Protein AF-A0A7M4DL18-F1 (afdb_monomer)

Organism: NCBI:txid2761496

Foldseek 3Di:
DDDDPPDPDDDDDPDDDDDDPLVVFDPFADQKDFFDKDFERTNHDFAKKAFPFDPPFKKKKFFAQDDPPDPVRTPDIDINDDRIDGHDSNTRMMGMDRRTMIHHD

Solvent-accessible surface area (backbone atoms only — not comparable to full-atom values): 6200 Å² total; per-residue (Å²): 105,72,88,55,95,83,55,93,72,86,86,83,82,96,67,80,91,87,72,64,74,78,80,71,48,52,99,60,46,35,64,59,49,61,56,47,79,36,43,45,75,39,43,26,55,56,46,43,27,37,40,69,48,39,94,95,44,68,26,36,40,35,37,16,66,48,47,72,81,49,77,87,22,55,74,47,69,50,66,72,69,74,51,64,47,75,45,54,79,84,30,43,25,40,36,36,42,42,27,38,45,35,38,55,113

Structure (mmCIF, N/CA/C/O backbone):
data_AF-A0A7M4DL18-F1
#
_entry.id   AF-A0A7M4DL18-F1
#
loop_
_atom_site.group_PDB
_atom_site.id
_atom_site.type_symbol
_atom_site.label_atom_id
_atom_site.label_alt_id
_atom_site.label_comp_id
_atom_site.label_asym_id
_atom_site.label_entity_id
_atom_site.label_seq_id
_atom_site.pdbx_PDB_ins_code
_atom_site.Cartn_x
_atom_site.Cartn_y
_atom_site.Cartn_z
_atom_site.occupancy
_atom_site.B_iso_or_equiv
_atom_site.auth_seq_id
_atom_site.auth_comp_id
_atom_site.auth_asym_id
_atom_site.auth_atom_id
_atom_site.pdbx_PDB_model_num
ATOM 1 N N . MET A 1 1 ? -4.868 8.406 6.154 1.00 76.44 1 MET A N 1
ATOM 2 C CA . MET A 1 1 ? -5.039 9.192 7.389 1.00 76.44 1 MET A CA 1
ATOM 3 C C . MET A 1 1 ? -6.248 8.660 8.131 1.00 76.44 1 MET A C 1
ATOM 5 O O . MET A 1 1 ? -7.276 8.461 7.492 1.00 76.44 1 MET A O 1
ATOM 9 N N . THR A 1 2 ? -6.134 8.426 9.435 1.00 84.25 2 THR A N 1
ATOM 10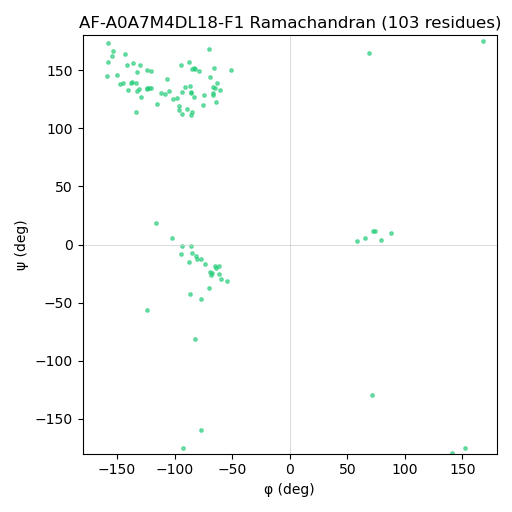 C CA . THR A 1 2 ? -7.291 8.179 10.307 1.00 84.25 2 THR A CA 1
ATOM 11 C C . THR A 1 2 ? -7.632 9.486 11.010 1.00 84.25 2 THR A C 1
ATOM 13 O O . THR A 1 2 ? -6.747 10.078 11.617 1.00 84.25 2 THR A O 1
ATOM 16 N N . ILE A 1 3 ? -8.884 9.937 10.917 1.00 86.69 3 ILE A N 1
ATOM 17 C CA . ILE A 1 3 ? -9.387 11.066 11.713 1.00 86.69 3 ILE A CA 1
ATOM 18 C C . ILE A 1 3 ? -10.086 10.462 12.929 1.00 86.69 3 ILE A C 1
ATOM 20 O O . ILE A 1 3 ? -11.058 9.714 12.789 1.00 86.69 3 ILE A O 1
ATOM 24 N N . SER A 1 4 ? -9.544 10.723 14.110 1.00 86.19 4 SER A N 1
ATOM 25 C CA . SER A 1 4 ? -10.002 10.163 15.377 1.00 86.19 4 SER A CA 1
ATOM 26 C C . SER A 1 4 ? -11.103 11.022 15.996 1.00 86.19 4 SER A C 1
ATOM 28 O O . SER A 1 4 ? -11.184 12.222 15.766 1.00 86.19 4 SER A O 1
ATOM 30 N N . ALA A 1 5 ? -11.930 10.428 16.862 1.00 87.12 5 ALA A N 1
ATOM 31 C CA . ALA A 1 5 ? -13.011 11.151 17.545 1.00 87.12 5 ALA A CA 1
ATOM 32 C C . ALA A 1 5 ? -12.526 12.308 18.447 1.00 87.12 5 ALA A C 1
ATOM 34 O O . ALA A 1 5 ? -13.319 13.171 18.808 1.00 87.12 5 ALA A O 1
ATOM 35 N N . GLY A 1 6 ? -11.244 12.310 18.829 1.00 89.75 6 GLY A N 1
ATOM 36 C CA . GLY A 1 6 ? -10.618 13.389 19.595 1.00 89.75 6 GLY A CA 1
ATOM 37 C C . GLY A 1 6 ? -10.097 14.552 18.747 1.00 89.75 6 GLY A C 1
ATOM 38 O O . GLY A 1 6 ? -9.683 15.561 19.315 1.00 89.75 6 GLY A O 1
ATOM 39 N N . ASP A 1 7 ? -10.105 14.434 17.417 1.00 88.94 7 ASP A N 1
ATOM 40 C CA . ASP A 1 7 ? -9.599 15.485 16.542 1.00 88.94 7 ASP A CA 1
ATOM 41 C C . ASP A 1 7 ? -10.592 16.649 16.492 1.00 88.94 7 ASP A C 1
ATOM 43 O O . ASP A 1 7 ? -11.773 16.477 16.191 1.00 88.94 7 ASP A O 1
ATOM 47 N N . ALA A 1 8 ? -10.104 17.867 16.736 1.00 92.69 8 ALA A N 1
ATOM 48 C CA . ALA A 1 8 ? -10.913 19.074 16.561 1.00 92.69 8 ALA A CA 1
ATOM 49 C C . ALA A 1 8 ? -11.215 19.365 15.075 1.00 92.69 8 ALA A C 1
ATOM 51 O O . ALA A 1 8 ? -12.183 20.052 14.755 1.00 92.69 8 ALA A O 1
ATOM 52 N N . GLY A 1 9 ? -10.377 18.854 14.169 1.00 88.62 9 GLY A N 1
ATOM 53 C CA . GLY A 1 9 ? -10.499 18.982 12.721 1.00 88.62 9 GLY A CA 1
ATOM 54 C C . GLY A 1 9 ? -9.223 18.527 12.011 1.00 88.62 9 GLY A C 1
ATOM 55 O O . GLY A 1 9 ? -8.218 18.233 12.654 1.00 88.62 9 GLY A O 1
ATOM 56 N N . PHE A 1 10 ? -9.250 18.499 10.678 1.00 88.81 10 PHE A N 1
ATOM 57 C CA . PHE A 1 10 ? -8.072 18.249 9.846 1.00 88.81 10 PHE A CA 1
ATOM 58 C C . PHE A 1 10 ? -7.951 19.326 8.764 1.00 88.81 10 PHE A C 1
ATOM 60 O O . PHE A 1 10 ? -8.942 19.938 8.363 1.00 88.81 10 PHE A O 1
ATOM 67 N N . HIS A 1 11 ? -6.728 19.561 8.294 1.00 89.62 11 HIS A N 1
ATOM 68 C CA . HIS A 1 11 ? -6.442 20.496 7.213 1.00 89.62 11 HIS A CA 1
ATOM 69 C C . HIS A 1 11 ? -5.774 19.757 6.054 1.00 89.62 11 HIS A C 1
ATOM 71 O O . HIS A 1 11 ? -4.849 18.975 6.253 1.00 89.62 11 HIS A O 1
ATOM 77 N N . SER A 1 12 ? -6.229 20.037 4.837 1.00 89.69 12 SER A N 1
ATOM 78 C CA . SER A 1 12 ? -5.631 19.532 3.604 1.00 89.69 12 SER A CA 1
ATOM 79 C C . SER A 1 12 ? -5.595 20.654 2.575 1.00 89.69 12 SER A C 1
ATOM 81 O O . SER A 1 12 ? -6.574 21.391 2.454 1.00 89.69 12 SER A O 1
ATOM 83 N N . THR A 1 13 ? -4.504 20.765 1.822 1.00 93.69 13 THR A N 1
ATOM 84 C CA . THR A 1 13 ? -4.341 21.760 0.754 1.00 93.69 13 THR A CA 1
ATOM 85 C C . THR A 1 13 ? -4.052 21.045 -0.559 1.00 93.69 13 THR A C 1
ATOM 87 O O . THR A 1 13 ? -3.239 20.127 -0.594 1.00 93.69 13 THR A O 1
ATOM 90 N N . GLY A 1 14 ? -4.726 21.456 -1.637 1.00 92.00 14 GLY A N 1
ATOM 91 C CA . GLY A 1 14 ? -4.555 20.850 -2.963 1.00 92.00 14 GLY A CA 1
ATOM 92 C C . GLY A 1 14 ? -5.189 19.462 -3.124 1.00 92.00 14 GLY A C 1
ATOM 93 O O . GLY A 1 14 ? -4.921 18.788 -4.113 1.00 92.00 14 GLY A O 1
ATOM 94 N N . CYS A 1 15 ? -6.025 19.027 -2.177 1.00 88.06 15 CYS A N 1
ATOM 95 C CA . CYS A 1 15 ? -6.752 17.759 -2.252 1.00 88.06 15 CYS A CA 1
ATOM 96 C C . CYS A 1 15 ? -8.164 17.951 -2.828 1.00 88.06 15 CYS A C 1
ATOM 98 O O . CYS A 1 15 ? -8.750 19.029 -2.725 1.00 88.06 15 CYS A O 1
ATOM 100 N N . GLY A 1 16 ? -8.712 16.887 -3.422 1.00 87.38 16 GLY A N 1
ATOM 101 C CA . GLY A 1 16 ? -10.100 16.846 -3.885 1.00 87.38 16 GLY A CA 1
ATOM 102 C C . GLY A 1 16 ? -11.111 16.634 -2.752 1.00 87.38 16 GLY A C 1
ATOM 103 O O . GLY A 1 16 ? -10.829 16.858 -1.576 1.00 87.38 16 GLY A O 1
ATOM 104 N N . THR A 1 17 ? -12.310 16.176 -3.111 1.00 88.81 17 THR A N 1
ATOM 105 C CA . THR A 1 17 ? -13.357 15.838 -2.139 1.00 88.81 17 THR A CA 1
ATOM 106 C C . THR A 1 17 ? -12.959 14.633 -1.289 1.00 88.81 17 THR A C 1
ATOM 108 O O . THR A 1 17 ? -12.603 13.578 -1.814 1.00 88.81 17 THR A O 1
ATOM 111 N N . TRP A 1 18 ? -13.089 14.778 0.028 1.00 88.00 18 TRP A N 1
ATOM 112 C CA . TRP A 1 18 ? -12.874 13.697 0.983 1.00 88.00 18 TRP A CA 1
ATOM 113 C C . TRP A 1 18 ? -14.145 12.868 1.161 1.00 88.00 18 TRP A C 1
ATOM 11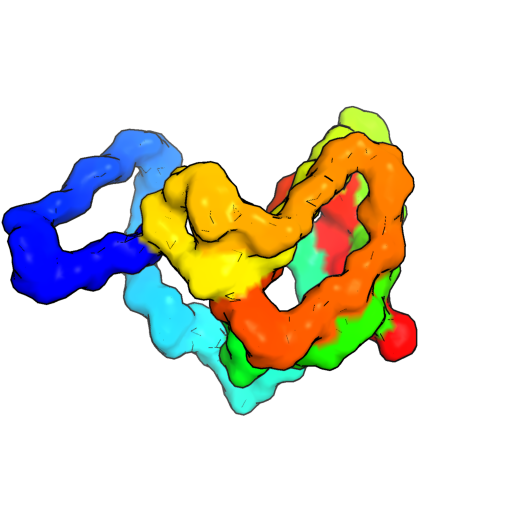5 O O . TRP A 1 18 ? -15.219 13.410 1.413 1.00 88.00 18 TRP A O 1
ATOM 125 N N . ASN A 1 19 ? -14.000 11.549 1.062 1.00 89.94 19 ASN A N 1
ATOM 126 C CA . ASN A 1 19 ? -15.045 10.577 1.363 1.00 89.94 19 ASN A CA 1
ATOM 127 C C . ASN A 1 19 ? -14.563 9.658 2.486 1.00 89.94 19 ASN A C 1
ATOM 129 O O . ASN A 1 19 ? -13.367 9.382 2.598 1.00 89.94 19 ASN A O 1
ATOM 133 N N . GLU A 1 20 ? -15.48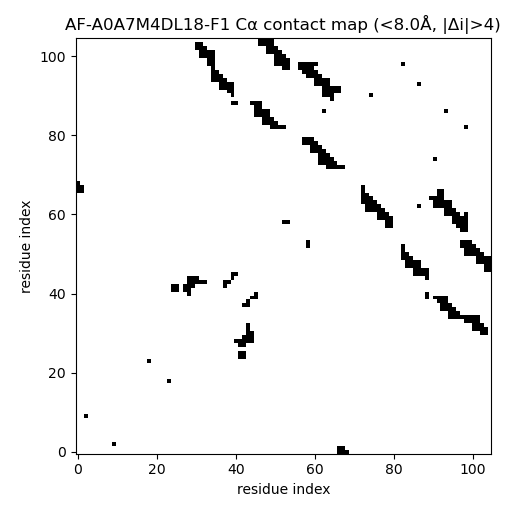7 9.157 3.304 1.00 91.56 20 GLU A N 1
ATOM 134 C CA . GLU A 1 20 ? -15.147 8.123 4.276 1.00 91.56 20 GLU A CA 1
ATOM 135 C C . GLU A 1 20 ? -14.627 6.875 3.557 1.00 91.56 20 GLU A C 1
ATOM 137 O O . GLU A 1 20 ? -15.263 6.368 2.641 1.00 91.56 20 GLU A O 1
ATOM 142 N N . VAL A 1 21 ? -13.516 6.307 4.024 1.00 92.25 21 VAL A N 1
ATOM 143 C CA . VAL A 1 21 ? -12.904 5.118 3.401 1.00 92.25 21 VAL A CA 1
ATOM 144 C C . VAL A 1 21 ? -13.889 3.948 3.258 1.00 92.25 21 VAL A C 1
ATOM 146 O O . VAL A 1 21 ? -13.811 3.175 2.314 1.00 92.25 21 VAL A O 1
ATOM 149 N N . ARG A 1 22 ? -14.857 3.805 4.169 1.00 93.12 22 ARG A N 1
ATOM 150 C CA . ARG A 1 22 ? -15.863 2.736 4.074 1.00 93.12 22 ARG A CA 1
ATOM 151 C C . ARG A 1 22 ? -16.831 2.894 2.902 1.00 93.12 22 ARG A C 1
ATOM 153 O O . ARG A 1 22 ? -17.373 1.891 2.448 1.00 93.12 22 ARG A O 1
ATOM 160 N N . SER A 1 23 ? -17.065 4.116 2.418 1.00 94.62 23 SER A N 1
ATOM 161 C CA . SER A 1 23 ? -17.951 4.344 1.272 1.00 94.62 23 SER A CA 1
ATOM 162 C C . SER A 1 23 ? -17.281 3.998 -0.058 1.00 94.62 23 SER A C 1
ATOM 164 O O . SER A 1 23 ? -17.972 3.868 -1.064 1.00 94.62 23 SER A O 1
ATOM 166 N N . THR A 1 24 ? -15.957 3.798 -0.065 1.00 93.69 24 THR A N 1
ATOM 167 C CA . THR A 1 24 ? -15.189 3.400 -1.253 1.00 93.69 24 THR A CA 1
ATOM 168 C C . THR A 1 24 ? -15.006 1.887 -1.371 1.00 93.69 24 THR A C 1
ATOM 170 O O . THR A 1 24 ? -14.398 1.418 -2.333 1.00 93.69 24 THR A O 1
ATOM 173 N N . TYR A 1 25 ? -15.512 1.100 -0.415 1.00 96.25 25 TYR A N 1
ATOM 174 C CA . TYR A 1 25 ? -15.385 -0.353 -0.464 1.00 96.25 25 TYR A CA 1
ATOM 175 C C . TYR A 1 25 ? -16.188 -0.946 -1.634 1.00 96.25 25 TYR A C 1
ATOM 177 O O . TYR A 1 25 ? -17.382 -0.664 -1.761 1.00 96.25 25 TYR A O 1
ATOM 185 N N . PRO A 1 26 ? -15.569 -1.793 -2.478 1.00 95.81 26 PRO A N 1
ATOM 186 C CA . PRO A 1 26 ? -16.295 -2.535 -3.500 1.00 95.81 26 PRO A CA 1
ATOM 187 C C . PRO A 1 26 ? -17.184 -3.615 -2.862 1.00 95.81 26 PRO A C 1
ATOM 189 O O . PRO A 1 26 ? -17.026 -3.965 -1.692 1.00 95.81 26 PRO A O 1
ATOM 192 N N . GLY A 1 27 ? -18.085 -4.211 -3.651 1.00 96.88 27 GLY A N 1
ATOM 193 C CA . GLY A 1 27 ? -18.913 -5.338 -3.192 1.00 96.88 27 GLY A CA 1
ATOM 194 C C . GLY A 1 27 ? -18.101 -6.575 -2.775 1.00 96.88 27 GLY A C 1
ATOM 195 O O . GLY A 1 27 ? -18.545 -7.354 -1.936 1.00 96.88 27 GLY A O 1
ATOM 196 N N . SER A 1 28 ? -16.894 -6.735 -3.323 1.00 97.00 28 SER A N 1
ATOM 197 C CA . SER A 1 28 ? -15.923 -7.761 -2.938 1.00 97.00 28 SER A CA 1
ATOM 198 C C . SER A 1 28 ? -14.492 -7.257 -3.161 1.00 97.00 28 SER A C 1
ATOM 200 O O . SER A 1 28 ? -14.276 -6.542 -4.145 1.00 97.00 28 SER A O 1
ATOM 202 N N . PRO A 1 29 ? -13.504 -7.642 -2.328 1.00 97.69 29 PRO A N 1
ATOM 203 C CA . PRO A 1 29 ? -12.122 -7.210 -2.518 1.00 97.69 29 PRO A CA 1
ATOM 204 C C . PRO A 1 29 ? -11.540 -7.728 -3.842 1.00 97.69 29 PRO A C 1
ATOM 206 O O . PRO A 1 29 ? -11.755 -8.882 -4.215 1.00 97.69 29 PRO A O 1
ATOM 209 N N . SER A 1 30 ? -10.789 -6.882 -4.543 1.00 98.06 30 SER A N 1
ATOM 210 C CA . SER A 1 30 ? -10.207 -7.197 -5.848 1.00 98.06 30 SER A CA 1
ATOM 211 C C . SER A 1 30 ? -8.887 -7.971 -5.739 1.00 98.06 30 SER A C 1
ATOM 213 O O . SER A 1 30 ? -8.130 -7.811 -4.782 1.00 98.06 30 SER A O 1
ATOM 215 N N . SER A 1 31 ? -8.581 -8.773 -6.759 1.00 98.12 31 SER A N 1
ATOM 216 C CA . SER A 1 31 ? -7.274 -9.415 -6.981 1.00 98.12 31 SER A CA 1
ATOM 217 C C . SER A 1 31 ? -6.436 -8.720 -8.064 1.00 98.12 31 SER A C 1
ATOM 219 O O . SER A 1 31 ? -5.372 -9.209 -8.445 1.00 98.12 31 SER A O 1
ATOM 221 N N . THR A 1 32 ? -6.912 -7.587 -8.582 1.00 98.06 32 THR A N 1
ATOM 222 C CA . THR A 1 32 ? -6.156 -6.703 -9.474 1.00 98.06 32 THR A CA 1
ATOM 223 C C . THR A 1 32 ? -6.511 -5.247 -9.208 1.00 98.06 32 THR A C 1
ATOM 225 O O . THR A 1 32 ? -7.672 -4.912 -8.964 1.00 98.06 32 THR A O 1
ATOM 228 N N . PHE A 1 33 ? -5.511 -4.378 -9.213 1.00 97.81 33 PHE A N 1
ATOM 229 C CA . PHE A 1 33 ? -5.684 -2.961 -8.920 1.00 97.81 33 PHE A CA 1
ATOM 230 C C . PHE A 1 33 ? -4.529 -2.159 -9.518 1.00 97.81 33 PHE A C 1
ATOM 232 O O . PHE A 1 33 ? -3.462 -2.708 -9.791 1.00 97.81 33 PHE A O 1
ATOM 239 N N . SER A 1 34 ? -4.763 -0.875 -9.759 1.00 96.25 34 SER A N 1
ATOM 240 C CA . SER A 1 34 ? -3.715 0.070 -10.155 1.00 96.25 34 SER A CA 1
ATOM 241 C C . SER A 1 34 ? -3.132 0.765 -8.924 1.00 96.25 34 SER A C 1
ATOM 243 O O . SER A 1 34 ? -3.522 0.455 -7.801 1.00 96.25 34 SER A O 1
ATOM 245 N N . ASP A 1 35 ? -2.240 1.728 -9.128 1.00 95.19 35 ASP A N 1
ATOM 246 C CA . ASP A 1 35 ? -1.745 2.606 -8.067 1.00 95.19 35 ASP A CA 1
ATOM 247 C C . ASP A 1 35 ? -2.858 3.269 -7.236 1.00 95.19 35 ASP A C 1
ATOM 249 O O . ASP A 1 35 ? -3.971 3.526 -7.707 1.00 95.19 35 ASP A O 1
ATOM 253 N N . GLY A 1 36 ? -2.539 3.540 -5.972 1.00 95.12 36 GLY A N 1
ATOM 254 C CA . GLY A 1 36 ? -3.472 4.040 -4.968 1.00 95.12 36 GLY A CA 1
ATOM 255 C C . GLY A 1 36 ? -3.238 3.410 -3.598 1.00 95.12 36 GLY A C 1
ATOM 256 O O . GLY A 1 36 ? -2.350 2.578 -3.428 1.00 95.12 36 GLY A O 1
ATOM 257 N N . ALA A 1 37 ? -4.050 3.806 -2.616 1.00 96.06 37 ALA A N 1
ATOM 258 C CA . ALA A 1 37 ? -4.026 3.259 -1.262 1.00 96.06 37 ALA A CA 1
ATOM 259 C C . ALA A 1 37 ? -5.262 2.388 -1.007 1.00 96.06 37 ALA A C 1
ATOM 261 O O . ALA A 1 37 ? -6.397 2.818 -1.212 1.00 96.06 37 ALA A O 1
ATOM 262 N N . PHE A 1 38 ? -5.042 1.174 -0.511 1.00 97.69 38 PHE A N 1
ATOM 263 C CA . PHE A 1 38 ? -6.063 0.146 -0.374 1.00 97.69 38 PHE A CA 1
ATOM 264 C C . PHE A 1 38 ? -6.045 -0.462 1.024 1.00 97.69 38 PHE A C 1
ATOM 266 O O . PHE A 1 38 ? -5.006 -0.857 1.540 1.00 97.69 38 PHE A O 1
ATOM 273 N N . VAL A 1 39 ? -7.230 -0.588 1.614 1.00 98.19 39 VAL A N 1
ATOM 274 C CA . VAL A 1 39 ? -7.468 -1.403 2.819 1.00 98.19 39 VAL A CA 1
ATOM 275 C C . VAL A 1 39 ? -7.471 -2.882 2.439 1.00 98.19 39 VAL A C 1
ATOM 277 O O . VAL A 1 39 ? -8.304 -3.318 1.635 1.00 98.19 39 VAL A O 1
ATOM 280 N N . VAL A 1 40 ? -6.569 -3.660 3.028 1.00 98.44 40 VAL A N 1
ATOM 281 C CA . VAL A 1 40 ? -6.480 -5.104 2.779 1.00 98.44 40 VAL A CA 1
ATOM 282 C C . VAL A 1 40 ? -7.704 -5.804 3.376 1.00 98.44 40 VAL A C 1
ATOM 284 O O . VAL A 1 40 ? -8.262 -5.389 4.389 1.00 98.44 40 VAL A O 1
ATOM 287 N N . SER A 1 41 ? -8.188 -6.846 2.704 1.00 97.75 41 SER A N 1
ATOM 288 C CA . SER A 1 41 ? -9.428 -7.571 3.026 1.00 97.75 41 SER A CA 1
ATOM 289 C C . SER A 1 41 ? -10.727 -6.758 2.885 1.00 97.75 41 SER A C 1
ATOM 291 O O . SER A 1 41 ? -11.805 -7.256 3.226 1.00 97.75 41 SER A O 1
ATOM 293 N N . ARG A 1 42 ? -10.663 -5.516 2.386 1.00 98.00 42 ARG A N 1
ATOM 294 C CA . ARG A 1 42 ? -11.839 -4.698 2.032 1.00 98.00 42 ARG A CA 1
ATOM 295 C C . ARG A 1 42 ? -11.792 -4.237 0.584 1.00 98.00 42 ARG A C 1
ATOM 297 O O . ARG A 1 42 ? -12.699 -4.550 -0.175 1.00 98.00 42 ARG A O 1
ATOM 304 N N . HIS A 1 43 ? -10.721 -3.557 0.191 1.00 98.44 43 HIS A N 1
ATOM 305 C CA . HIS A 1 43 ? -10.507 -3.154 -1.195 1.00 98.44 43 HIS A CA 1
ATOM 306 C C . HIS A 1 43 ? -9.819 -4.245 -2.013 1.00 98.44 43 HIS A C 1
ATOM 308 O O . HIS A 1 43 ? -10.213 -4.488 -3.150 1.00 98.44 43 HIS A O 1
ATOM 314 N N . ILE A 1 44 ? -8.809 -4.904 -1.437 1.00 98.62 44 ILE A N 1
ATOM 315 C CA . ILE A 1 44 ? -7.985 -5.907 -2.123 1.00 98.62 44 ILE A CA 1
ATOM 316 C C . ILE A 1 44 ? -7.830 -7.168 -1.271 1.00 98.62 44 ILE A C 1
ATOM 318 O O . ILE A 1 44 ? -7.829 -7.092 -0.041 1.00 98.62 44 ILE A O 1
ATOM 322 N N . VAL A 1 45 ? -7.708 -8.335 -1.903 1.00 98.50 45 VAL A N 1
ATOM 323 C CA . VAL A 1 45 ? -7.430 -9.591 -1.184 1.00 98.50 45 VAL A CA 1
ATOM 324 C C . VAL A 1 45 ? -5.949 -9.697 -0.817 1.00 98.50 45 VAL A C 1
ATOM 326 O O . VAL A 1 45 ? -5.081 -9.234 -1.553 1.00 98.50 45 VAL A O 1
ATOM 329 N N . ALA A 1 46 ? -5.634 -10.363 0.291 1.00 98.62 46 ALA A N 1
ATOM 330 C CA . ALA A 1 46 ? -4.253 -10.723 0.606 1.00 98.62 46 ALA A CA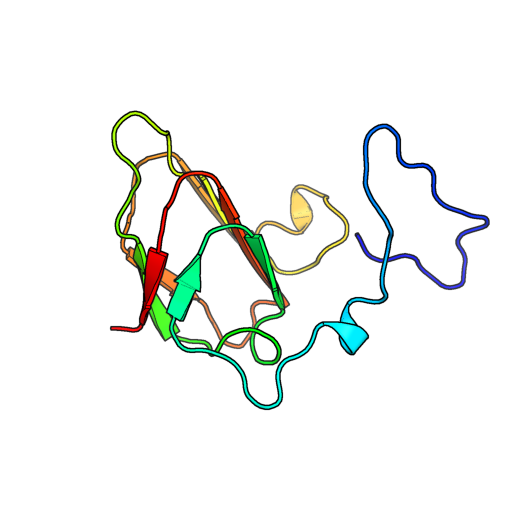 1
ATOM 331 C C . ALA A 1 46 ? -3.690 -11.746 -0.400 1.00 98.62 46 ALA A C 1
ATOM 333 O O . ALA A 1 46 ? -4.421 -12.563 -0.977 1.00 98.62 46 ALA A O 1
ATOM 334 N N . GLY A 1 47 ? -2.377 -11.732 -0.604 1.00 98.50 47 GLY A N 1
ATOM 335 C CA . GLY A 1 47 ? -1.687 -12.652 -1.503 1.00 98.50 47 GLY A CA 1
ATOM 336 C C . GLY A 1 47 ? -0.404 -12.073 -2.072 1.00 98.50 47 GLY A C 1
ATOM 337 O O . GLY A 1 47 ? 0.015 -10.977 -1.709 1.00 98.50 47 GLY A O 1
ATOM 338 N N . THR A 1 48 ? 0.207 -12.826 -2.976 1.00 98.56 48 THR A N 1
ATOM 339 C CA . THR A 1 48 ? 1.393 -12.386 -3.706 1.00 98.56 48 THR A CA 1
ATOM 340 C C . THR A 1 48 ? 0.969 -11.752 -5.020 1.00 98.56 48 THR A C 1
ATOM 342 O O . THR A 1 48 ? 0.151 -12.311 -5.745 1.00 98.56 48 THR A O 1
ATOM 345 N N . TYR A 1 49 ? 1.504 -10.575 -5.311 1.00 98.19 49 TYR A N 1
ATOM 346 C CA . TYR A 1 49 ? 1.173 -9.778 -6.480 1.00 98.19 49 TYR A CA 1
ATOM 347 C C . TYR A 1 49 ? 2.421 -9.464 -7.281 1.00 98.19 49 TYR A C 1
ATOM 349 O O . TYR A 1 49 ? 3.497 -9.305 -6.709 1.00 98.19 49 TYR A O 1
ATOM 357 N N . HIS A 1 50 ? 2.242 -9.316 -8.588 1.00 96.62 50 HIS A N 1
ATOM 358 C CA . HIS A 1 50 ? 3.226 -8.748 -9.494 1.00 96.62 50 HIS A CA 1
ATOM 359 C C . HIS A 1 50 ? 2.731 -7.396 -10.027 1.00 96.62 50 HIS A C 1
ATOM 361 O O . HIS A 1 50 ? 1.599 -7.307 -10.515 1.00 96.62 50 HIS A O 1
ATOM 367 N N . ALA A 1 51 ? 3.572 -6.368 -9.949 1.00 95.56 51 ALA A N 1
ATOM 368 C CA . ALA A 1 51 ? 3.368 -5.060 -10.562 1.00 95.56 51 ALA A CA 1
ATOM 369 C C . ALA A 1 51 ? 3.882 -5.051 -12.002 1.00 95.56 51 ALA A C 1
ATOM 371 O O . ALA A 1 51 ? 4.975 -5.535 -12.279 1.00 95.56 51 ALA A O 1
ATOM 372 N N . SER A 1 52 ? 3.127 -4.463 -12.930 1.00 92.94 52 SER A N 1
ATOM 373 C CA . SER A 1 52 ? 3.592 -4.304 -14.313 1.00 92.94 52 SER A CA 1
ATOM 374 C C . SER A 1 52 ? 4.768 -3.333 -14.452 1.00 92.94 52 SER A C 1
ATOM 376 O O . SER A 1 52 ? 5.494 -3.415 -15.441 1.00 92.94 52 SER A O 1
ATOM 378 N N . GLY A 1 53 ? 4.911 -2.394 -13.510 1.00 85.06 53 GLY A N 1
ATOM 379 C CA . GLY A 1 53 ? 5.713 -1.188 -13.692 1.00 85.06 53 GLY A CA 1
ATOM 380 C C . GLY A 1 53 ? 5.078 -0.232 -14.709 1.00 85.06 53 GLY A C 1
ATOM 381 O O . GLY A 1 53 ? 4.175 -0.609 -15.470 1.00 85.06 53 GLY A O 1
ATOM 382 N N . LEU A 1 54 ? 5.552 1.013 -14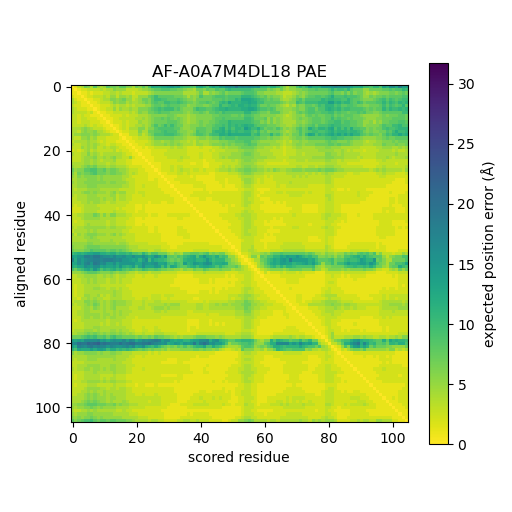.720 1.00 78.81 54 LEU A N 1
ATOM 383 C CA . LEU A 1 54 ? 5.278 1.999 -15.765 1.00 78.81 54 LEU A CA 1
ATOM 384 C C . LEU A 1 54 ? 6.611 2.495 -16.335 1.00 78.81 54 LEU A C 1
ATOM 386 O O . LEU A 1 54 ? 7.555 2.775 -15.603 1.00 78.81 54 LEU A O 1
ATOM 390 N N . ALA A 1 55 ? 6.718 2.556 -17.664 1.00 73.56 55 ALA A N 1
ATOM 391 C CA . ALA A 1 55 ? 7.970 2.912 -18.323 1.00 73.56 55 ALA A CA 1
ATOM 392 C C . ALA A 1 55 ? 8.385 4.352 -17.980 1.00 73.56 55 ALA A C 1
ATOM 394 O O . ALA A 1 55 ? 7.651 5.293 -18.271 1.00 73.56 55 ALA A O 1
ATOM 395 N N . GLY A 1 56 ? 9.584 4.512 -17.416 1.00 71.69 56 GLY A N 1
ATOM 396 C CA . GLY A 1 56 ? 10.124 5.821 -17.041 1.00 71.69 56 GLY A CA 1
ATOM 397 C C . GLY A 1 56 ? 9.574 6.388 -15.730 1.00 71.69 56 GLY A C 1
ATOM 398 O O . GLY A 1 56 ? 9.951 7.502 -15.374 1.00 71.69 56 GLY A O 1
ATOM 399 N N . GLU A 1 57 ? 8.734 5.643 -15.008 1.00 79.31 57 GLU A N 1
ATOM 400 C CA . GLU A 1 57 ? 8.305 5.991 -13.655 1.00 79.31 57 GLU A CA 1
ATOM 401 C C . GLU A 1 57 ? 8.975 5.077 -12.63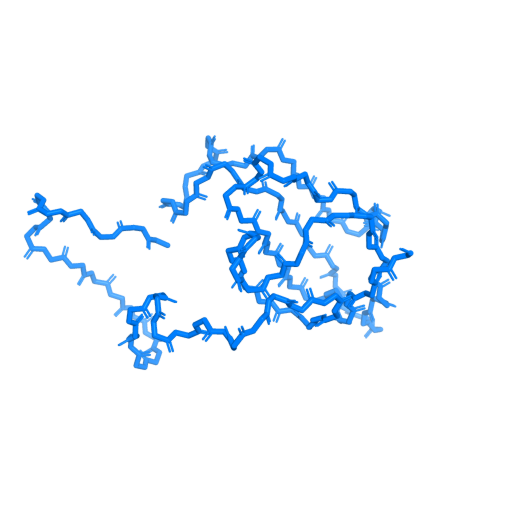9 1.00 79.31 57 GLU A C 1
ATOM 403 O O . GLU A 1 57 ? 9.158 3.883 -12.883 1.00 79.31 57 GLU A O 1
ATOM 408 N N . ALA A 1 58 ? 9.329 5.658 -11.497 1.00 86.88 58 ALA A N 1
ATOM 409 C CA . ALA A 1 58 ? 9.819 4.883 -10.381 1.00 86.88 58 ALA A CA 1
ATOM 410 C C . ALA A 1 58 ? 8.643 4.319 -9.576 1.00 86.88 58 ALA A C 1
ATOM 412 O O . ALA A 1 58 ? 7.751 5.063 -9.159 1.00 86.88 58 ALA A O 1
ATOM 413 N N . CYS A 1 59 ? 8.650 3.010 -9.355 1.00 92.62 59 CYS A N 1
ATOM 414 C CA . CYS A 1 59 ? 7.644 2.303 -8.583 1.00 92.62 59 CYS A CA 1
ATOM 415 C C . CYS A 1 59 ? 8.009 2.355 -7.103 1.00 92.62 59 CYS A C 1
ATOM 417 O O . CYS A 1 59 ? 8.958 1.710 -6.654 1.00 92.62 59 CYS A O 1
ATOM 419 N N . TYR A 1 60 ? 7.204 3.085 -6.335 1.00 94.88 60 TYR A N 1
ATOM 420 C CA . TYR A 1 60 ? 7.220 3.026 -4.881 1.00 94.88 60 TYR A CA 1
ATOM 421 C C . TYR A 1 60 ? 6.017 2.237 -4.382 1.00 94.88 60 TYR A C 1
ATOM 423 O O . TYR A 1 60 ? 4.878 2.523 -4.761 1.00 94.88 60 TYR A O 1
ATOM 431 N N . TRP A 1 61 ? 6.247 1.299 -3.470 1.00 96.81 61 TRP A N 1
ATOM 432 C CA . TRP A 1 61 ? 5.169 0.608 -2.772 1.00 96.81 61 TRP A CA 1
ATOM 433 C C . TRP A 1 61 ? 5.454 0.480 -1.284 1.00 96.81 61 TRP A C 1
ATOM 435 O O . TRP A 1 61 ? 6.600 0.477 -0.843 1.00 96.81 61 TRP A O 1
ATOM 445 N N . GLN A 1 62 ? 4.386 0.336 -0.505 1.00 97.94 62 GLN A N 1
ATOM 446 C CA . GLN A 1 62 ? 4.463 0.085 0.926 1.00 97.94 62 GLN A CA 1
ATOM 447 C C . GLN A 1 62 ? 3.311 -0.790 1.423 1.00 97.94 62 GLN A C 1
ATOM 449 O O . GLN A 1 62 ? 2.148 -0.606 1.057 1.00 97.94 62 GLN A O 1
ATOM 454 N N . ARG A 1 63 ? 3.652 -1.729 2.303 1.00 98.50 63 ARG A N 1
ATOM 455 C CA . ARG A 1 63 ? 2.733 -2.474 3.166 1.00 98.50 63 ARG A CA 1
ATOM 456 C C . ARG A 1 63 ? 2.597 -1.725 4.483 1.00 98.50 63 ARG A C 1
ATOM 458 O O . ARG A 1 63 ? 3.596 -1.282 5.047 1.00 98.50 63 ARG A O 1
ATOM 465 N N . LEU A 1 64 ? 1.371 -1.602 4.970 1.00 98.50 64 LEU A N 1
ATOM 466 C CA . LEU A 1 64 ? 1.029 -0.708 6.067 1.00 98.50 64 LEU A CA 1
ATOM 467 C C . LEU A 1 64 ? 0.364 -1.460 7.221 1.00 98.50 64 LEU A C 1
ATOM 469 O O . LEU A 1 64 ? -0.560 -2.243 7.002 1.00 98.50 64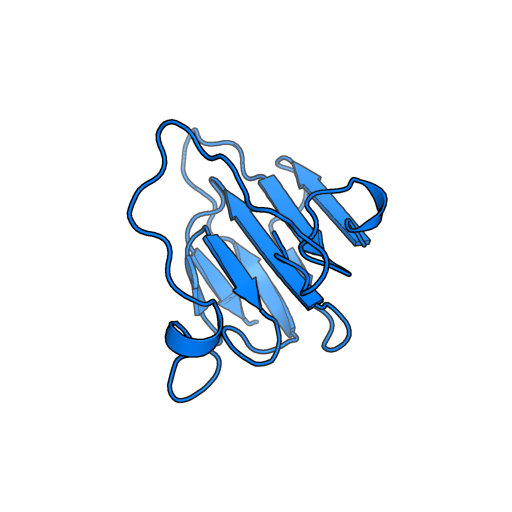 LEU A O 1
ATOM 473 N N . SER A 1 65 ? 0.793 -1.189 8.452 1.00 98.12 65 SER A N 1
ATOM 474 C CA . SER A 1 65 ? 0.139 -1.611 9.699 1.00 98.12 65 SER A CA 1
ATOM 475 C C . SER A 1 65 ? -0.922 -0.608 10.163 1.00 98.12 65 SER A C 1
ATOM 477 O O . SER A 1 65 ? -1.781 -0.954 10.972 1.00 98.12 65 SER A O 1
ATOM 479 N N . GLY A 1 66 ? -0.913 0.607 9.608 1.00 96.44 66 GLY A N 1
ATOM 480 C CA . GLY A 1 66 ? -1.858 1.678 9.902 1.00 96.44 66 GLY A CA 1
ATOM 481 C C . GLY A 1 66 ? -1.933 2.709 8.775 1.00 96.44 66 GLY A C 1
ATOM 482 O O . GLY A 1 66 ? -1.190 2.652 7.801 1.00 96.44 66 GLY A O 1
ATOM 483 N N . PHE A 1 67 ? -2.868 3.653 8.884 1.00 94.50 67 PHE A N 1
ATOM 484 C CA . PHE A 1 67 ? -3.064 4.715 7.889 1.00 94.50 67 PHE A CA 1
ATOM 485 C C . PHE A 1 67 ? -2.795 6.107 8.459 1.00 94.50 67 PHE A C 1
ATOM 487 O O . PHE A 1 67 ? -3.269 7.082 7.882 1.00 94.50 67 PHE A O 1
ATOM 494 N N . ASN A 1 68 ? -2.088 6.245 9.577 1.00 90.44 68 ASN A N 1
ATOM 495 C CA . ASN A 1 68 ? -1.863 7.547 10.209 1.00 90.44 68 ASN A CA 1
ATOM 496 C C . ASN A 1 68 ? -0.855 8.396 9.425 1.00 90.44 68 ASN A C 1
ATOM 498 O O . ASN A 1 68 ? -0.866 9.613 9.551 1.00 90.44 68 ASN A O 1
ATOM 502 N N . GLY A 1 69 ? -0.088 7.769 8.528 1.00 88.31 69 GLY A N 1
ATOM 503 C CA . GLY A 1 69 ? 0.914 8.446 7.702 1.00 88.31 69 GLY A CA 1
ATOM 504 C C . GLY A 1 69 ? 2.278 8.538 8.382 1.00 88.31 69 GLY A C 1
ATOM 505 O O . GLY A 1 69 ? 3.162 9.221 7.877 1.00 88.31 69 GLY A O 1
ATOM 506 N N . GLU A 1 70 ? 2.444 7.839 9.503 1.00 91.81 70 GLU A N 1
ATOM 507 C CA . GLU A 1 70 ? 3.685 7.783 10.264 1.00 91.81 70 GLU A CA 1
ATOM 508 C C . GLU A 1 70 ? 4.630 6.720 9.703 1.00 91.81 70 GLU A C 1
ATOM 510 O O . GLU A 1 70 ? 4.199 5.673 9.219 1.00 91.81 70 GLU A O 1
ATOM 515 N N . PHE A 1 71 ? 5.938 6.930 9.852 1.00 94.69 71 PHE A N 1
ATOM 516 C CA . PHE A 1 71 ? 6.930 5.917 9.475 1.00 94.69 71 PHE A CA 1
ATOM 517 C C . PHE A 1 71 ? 6.750 4.600 10.240 1.00 94.69 71 PHE A C 1
ATOM 519 O O . PHE A 1 71 ? 7.034 3.535 9.702 1.00 94.69 71 PHE A O 1
ATOM 526 N N . SER A 1 72 ? 6.238 4.657 11.473 1.00 96.62 72 SER A N 1
ATOM 527 C CA . SER A 1 72 ? 5.924 3.470 12.275 1.00 96.62 72 SER A CA 1
ATOM 528 C C . SER A 1 72 ? 4.804 2.609 11.688 1.00 96.62 72 SER A C 1
ATOM 530 O O . SER A 1 72 ? 4.683 1.443 12.060 1.00 96.62 72 SER A O 1
ATOM 532 N N . ASP A 1 73 ? 3.987 3.165 10.789 1.00 97.06 73 ASP A N 1
ATOM 533 C CA . ASP A 1 73 ? 2.931 2.415 10.112 1.00 97.06 73 ASP A CA 1
ATOM 534 C C . ASP A 1 73 ? 3.469 1.595 8.928 1.00 97.06 73 ASP A C 1
ATOM 536 O O . ASP A 1 73 ? 2.740 0.785 8.361 1.00 97.06 73 ASP A O 1
ATOM 540 N N . ILE A 1 74 ? 4.726 1.785 8.519 1.00 98.25 74 ILE A N 1
ATOM 541 C CA . ILE A 1 74 ? 5.308 1.072 7.380 1.00 98.25 74 ILE A CA 1
ATOM 542 C C . ILE A 1 74 ? 5.841 -0.284 7.854 1.00 98.25 74 ILE A C 1
ATOM 544 O O . ILE A 1 74 ? 6.805 -0.364 8.610 1.00 98.25 74 ILE A O 1
ATOM 548 N N . ILE A 1 75 ? 5.226 -1.368 7.373 1.00 98.44 75 ILE A N 1
ATOM 549 C CA . ILE A 1 75 ? 5.684 -2.748 7.613 1.00 98.44 75 ILE A CA 1
ATOM 550 C C . ILE A 1 75 ? 6.888 -3.059 6.724 1.00 98.44 75 ILE A C 1
ATOM 552 O O . ILE A 1 75 ? 7.867 -3.656 7.164 1.00 98.44 75 ILE A O 1
ATOM 556 N N . ALA A 1 76 ? 6.774 -2.705 5.448 1.00 97.56 76 ALA A N 1
ATOM 557 C CA . ALA A 1 76 ? 7.807 -2.870 4.441 1.00 97.56 76 ALA A CA 1
ATOM 558 C C . ALA A 1 76 ? 7.517 -1.905 3.297 1.00 97.56 76 ALA A C 1
ATOM 560 O O . ALA A 1 76 ? 6.353 -1.698 2.952 1.00 97.56 76 ALA A O 1
ATOM 561 N N . ASN A 1 77 ? 8.554 -1.360 2.689 1.00 96.94 77 ASN A N 1
ATOM 562 C CA . ASN A 1 77 ? 8.461 -0.567 1.478 1.00 96.94 77 ASN A CA 1
ATOM 563 C C . ASN A 1 77 ? 9.669 -0.843 0.588 1.00 96.94 77 ASN A C 1
ATOM 565 O O . ASN A 1 77 ? 10.663 -1.418 1.035 1.00 96.94 77 ASN A O 1
ATOM 569 N N . ASP A 1 78 ? 9.559 -0.446 -0.669 1.00 94.69 78 ASP A N 1
ATOM 570 C CA . ASP A 1 78 ? 10.664 -0.500 -1.615 1.00 94.69 78 ASP A CA 1
ATOM 571 C C . ASP A 1 78 ? 10.460 0.550 -2.711 1.00 94.69 78 ASP A C 1
ATOM 573 O O . ASP A 1 78 ? 9.352 1.064 -2.909 1.00 94.69 78 ASP A O 1
ATOM 577 N N . PHE A 1 79 ? 11.547 0.863 -3.407 1.00 91.81 79 PHE A N 1
ATOM 578 C CA . PHE A 1 79 ? 11.596 1.784 -4.531 1.00 91.81 79 PHE A CA 1
ATOM 579 C C . PHE A 1 79 ? 12.400 1.136 -5.661 1.00 91.81 79 PHE A C 1
ATOM 581 O O . PHE A 1 79 ? 13.592 0.884 -5.499 1.00 91.81 79 PHE A O 1
ATOM 588 N N . ASP A 1 80 ? 11.745 0.837 -6.785 1.00 75.62 80 ASP A N 1
ATOM 589 C CA . ASP A 1 80 ? 12.330 0.227 -7.996 1.00 75.62 80 ASP A CA 1
ATOM 590 C C . ASP A 1 80 ? 13.014 -1.147 -7.834 1.00 75.62 80 ASP A C 1
ATOM 592 O O . ASP A 1 80 ? 13.546 -1.689 -8.803 1.00 75.62 80 ASP A O 1
ATOM 596 N N . GLY A 1 81 ? 12.990 -1.745 -6.640 1.00 71.75 81 GLY A N 1
ATOM 597 C CA . GLY A 1 81 ? 13.583 -3.053 -6.368 1.00 71.75 81 GLY A CA 1
ATOM 598 C C . GLY A 1 81 ? 12.672 -4.214 -6.768 1.00 71.75 81 GLY A C 1
ATOM 599 O O . GLY A 1 81 ? 12.848 -4.841 -7.816 1.00 71.75 81 GLY A O 1
ATOM 600 N N . SER A 1 82 ? 11.710 -4.552 -5.908 1.00 79.50 82 SER A N 1
ATOM 601 C CA . SER A 1 82 ? 10.829 -5.704 -6.122 1.00 79.50 82 SER A CA 1
ATOM 602 C C . SER A 1 82 ? 9.493 -5.334 -6.761 1.00 79.50 82 SER A C 1
ATOM 604 O O . SER A 1 82 ? 8.662 -4.665 -6.147 1.00 79.50 82 SER A O 1
ATOM 606 N N . LEU A 1 83 ? 9.227 -5.888 -7.948 1.00 89.25 83 LEU A N 1
ATOM 607 C CA . LEU A 1 83 ? 7.895 -5.881 -8.567 1.00 89.25 83 LEU A CA 1
ATOM 608 C C 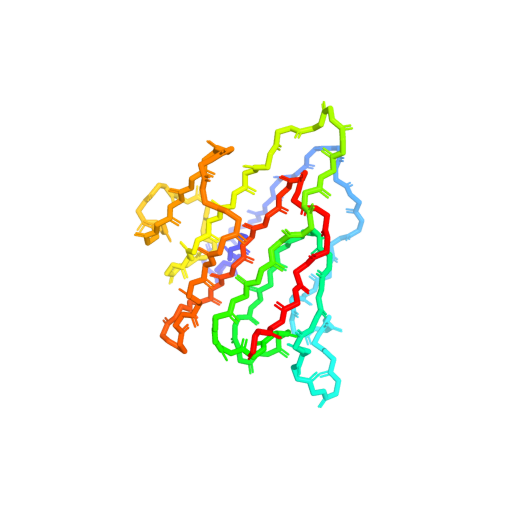. LEU A 1 83 ? 7.012 -7.041 -8.093 1.00 89.25 83 LEU A C 1
ATOM 610 O O . LEU A 1 83 ? 5.864 -7.137 -8.515 1.00 89.25 83 LEU A O 1
ATOM 614 N N . VAL A 1 84 ? 7.516 -7.923 -7.222 1.00 95.25 84 VAL A N 1
ATOM 615 C CA . VAL A 1 84 ? 6.736 -9.012 -6.622 1.00 95.25 84 VAL A CA 1
ATOM 616 C C . VAL A 1 84 ? 6.622 -8.797 -5.119 1.00 95.25 84 VAL A C 1
ATOM 618 O O . VAL A 1 84 ? 7.624 -8.758 -4.406 1.00 95.25 84 VAL A O 1
ATOM 621 N N . VAL A 1 85 ? 5.395 -8.684 -4.615 1.00 96.94 85 VAL A N 1
ATOM 622 C CA . VAL A 1 85 ? 5.135 -8.362 -3.207 1.00 96.94 85 VAL A CA 1
ATOM 623 C C . VAL A 1 85 ? 4.100 -9.310 -2.631 1.00 96.94 85 VAL A C 1
ATOM 625 O O . VAL A 1 85 ? 3.042 -9.523 -3.214 1.00 96.94 85 VAL A O 1
ATOM 628 N N . THR A 1 86 ? 4.385 -9.861 -1.451 1.00 98.19 86 THR A N 1
ATOM 629 C CA . THR A 1 86 ? 3.385 -10.591 -0.665 1.00 98.19 86 THR A CA 1
ATOM 630 C C . THR A 1 86 ? 2.727 -9.646 0.329 1.00 98.19 86 THR A C 1
ATOM 632 O O . THR A 1 86 ? 3.367 -9.188 1.273 1.00 98.19 86 THR A O 1
ATOM 635 N N . ILE A 1 87 ? 1.443 -9.376 0.107 1.00 98.50 87 ILE A N 1
ATOM 636 C CA . ILE A 1 87 ? 0.567 -8.600 0.984 1.00 98.50 87 ILE A CA 1
ATOM 637 C C . ILE A 1 87 ? -0.079 -9.576 1.966 1.00 98.50 87 ILE A C 1
ATOM 639 O O . ILE A 1 87 ? -0.814 -10.483 1.556 1.00 98.50 87 ILE A O 1
ATOM 643 N N . ALA A 1 88 ? 0.204 -9.416 3.257 1.00 98.56 88 ALA A N 1
ATOM 644 C CA . ALA A 1 88 ? -0.322 -10.310 4.280 1.00 98.56 88 ALA A CA 1
ATOM 645 C C . ALA A 1 88 ? -1.748 -9.910 4.669 1.00 98.56 88 ALA A C 1
ATOM 647 O O . ALA A 1 88 ? -2.112 -8.740 4.645 1.00 98.56 88 ALA A O 1
ATOM 648 N N . ALA A 1 89 ? -2.557 -10.880 5.099 1.00 98.38 89 ALA A N 1
ATOM 649 C CA . ALA A 1 89 ? -3.912 -10.603 5.587 1.00 98.38 89 ALA A CA 1
ATOM 650 C C . ALA A 1 89 ? -3.937 -9.742 6.863 1.00 98.38 89 ALA A C 1
ATOM 652 O O . ALA A 1 89 ? -4.964 -9.147 7.172 1.00 98.38 89 ALA A O 1
ATOM 653 N N . SER A 1 90 ? -2.818 -9.694 7.593 1.00 98.38 90 SER A N 1
ATOM 654 C CA . SER A 1 90 ? -2.618 -8.853 8.774 1.00 98.38 90 SER A CA 1
ATOM 655 C C . SER A 1 90 ? -2.260 -7.405 8.448 1.00 98.38 90 SER A C 1
ATOM 657 O O . SER A 1 90 ? -2.247 -6.580 9.356 1.00 98.38 90 SER A O 1
ATOM 659 N N . ASP A 1 91 ? -1.920 -7.096 7.196 1.00 98.69 91 ASP A N 1
ATOM 660 C CA . ASP A 1 91 ? -1.641 -5.720 6.800 1.00 98.69 91 ASP A CA 1
ATOM 661 C C . ASP A 1 91 ? -2.939 -4.921 6.910 1.00 98.69 91 ASP A C 1
ATOM 663 O O . ASP A 1 91 ? -3.999 -5.372 6.475 1.00 98.69 91 ASP A O 1
ATOM 667 N N . ALA A 1 92 ? -2.873 -3.721 7.475 1.00 98.25 92 ALA A N 1
ATOM 668 C CA . ALA A 1 92 ? -4.005 -2.806 7.435 1.00 98.25 92 ALA A CA 1
ATOM 669 C C . ALA A 1 92 ? -4.207 -2.275 6.010 1.00 98.25 92 ALA A C 1
ATOM 671 O O . ALA A 1 92 ? -5.342 -2.108 5.551 1.00 98.25 92 ALA A O 1
ATOM 672 N N . GLY A 1 93 ? -3.104 -2.033 5.295 1.00 98.12 93 GLY A N 1
ATOM 673 C CA . GLY A 1 93 ? -3.143 -1.433 3.975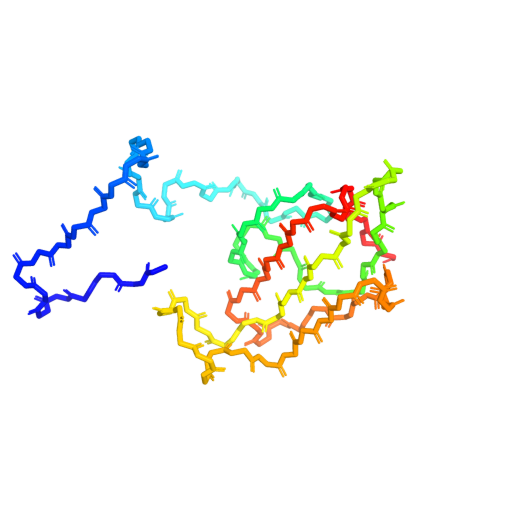 1.00 98.12 93 GLY A CA 1
ATOM 674 C C . GLY A 1 93 ? -1.979 -1.777 3.062 1.00 98.12 93 GLY A C 1
ATOM 675 O O . GLY A 1 93 ? -0.937 -2.273 3.481 1.00 98.12 93 GLY A O 1
ATOM 676 N N . PHE A 1 94 ? -2.177 -1.450 1.794 1.00 98.31 94 PHE A N 1
ATOM 677 C CA . PHE A 1 94 ? -1.152 -1.429 0.765 1.00 98.31 94 PHE A CA 1
ATOM 678 C C . PHE A 1 94 ? -1.278 -0.124 -0.015 1.00 98.31 94 PHE A C 1
ATOM 680 O O . PHE A 1 94 ? -2.395 0.313 -0.295 1.00 98.31 94 PHE A O 1
ATOM 687 N N . SER A 1 95 ? -0.161 0.508 -0.353 1.00 97.62 95 SER A N 1
ATOM 688 C CA . SER A 1 95 ? -0.154 1.704 -1.190 1.00 97.62 95 SER A CA 1
ATOM 689 C C . SER A 1 95 ? 0.958 1.624 -2.219 1.00 97.62 95 SER A C 1
ATOM 691 O O . SER A 1 95 ? 2.059 1.187 -1.883 1.00 97.62 95 SER A O 1
ATOM 693 N N . SER A 1 96 ? 0.682 2.056 -3.447 1.00 96.50 96 SER A N 1
ATOM 694 C CA . SER A 1 96 ? 1.699 2.191 -4.485 1.00 96.50 96 SER A CA 1
ATOM 695 C C . SER A 1 96 ? 1.495 3.422 -5.356 1.00 96.50 96 SER A C 1
ATOM 697 O O . SER A 1 96 ? 0.374 3.919 -5.498 1.00 96.50 96 SER A O 1
ATOM 699 N N . VAL A 1 97 ? 2.598 3.900 -5.929 1.00 94.38 97 VAL A N 1
ATOM 700 C CA . VAL A 1 97 ? 2.655 4.996 -6.898 1.00 94.38 97 VAL A CA 1
ATOM 701 C C . VAL A 1 97 ? 3.689 4.632 -7.960 1.00 94.38 97 VAL A C 1
ATOM 703 O O . VAL A 1 97 ? 4.788 4.200 -7.614 1.00 94.38 97 VAL A O 1
ATOM 706 N N . GLY A 1 98 ? 3.344 4.805 -9.236 1.00 93.62 98 GLY A N 1
ATOM 707 C CA . GLY A 1 98 ? 4.244 4.529 -10.360 1.00 93.62 98 GLY A CA 1
ATOM 708 C C . GLY A 1 98 ? 4.481 3.039 -10.624 1.00 93.62 98 GLY A C 1
ATOM 709 O O . GLY A 1 98 ? 5.378 2.672 -11.380 1.00 93.62 98 GLY A O 1
ATOM 710 N N . CYS A 1 99 ? 3.697 2.149 -10.011 1.00 94.50 99 CYS A N 1
ATOM 711 C CA . CYS A 1 99 ? 3.858 0.701 -10.155 1.00 94.50 99 CYS A CA 1
ATOM 712 C C . CYS A 1 99 ? 2.955 0.108 -11.244 1.00 94.50 99 CYS A C 1
ATOM 714 O O . CYS A 1 99 ? 3.095 -1.066 -11.605 1.00 94.50 99 CYS A O 1
ATOM 716 N N . GLY A 1 100 ? 2.037 0.904 -11.796 1.00 93.56 100 GLY A N 1
ATOM 717 C CA . GLY A 1 100 ? 1.114 0.456 -12.825 1.00 93.56 100 GLY A CA 1
ATOM 718 C C . GLY A 1 100 ? 0.070 -0.489 -12.248 1.00 93.56 100 GLY A C 1
ATOM 719 O O . GLY A 1 100 ? -0.605 -0.163 -11.272 1.00 93.56 100 GLY A O 1
ATOM 720 N N . ARG A 1 101 ? -0.114 -1.654 -12.878 1.00 95.81 101 ARG A N 1
ATOM 721 C CA . ARG A 1 101 ? -1.141 -2.619 -12.470 1.00 95.81 101 ARG A CA 1
ATOM 722 C C . ARG A 1 101 ? -0.547 -3.764 -11.663 1.00 95.81 101 ARG A C 1
ATOM 724 O O . ARG A 1 101 ? 0.299 -4.505 -12.159 1.00 95.81 101 ARG A O 1
ATOM 731 N N . TRP A 1 102 ? -1.091 -3.970 -10.471 1.00 97.56 102 TRP A N 1
ATOM 732 C CA . TRP A 1 102 ? -0.872 -5.145 -9.643 1.00 97.56 102 TRP A CA 1
ATOM 733 C C . TRP A 1 102 ? -1.839 -6.260 -10.035 1.00 97.56 102 TRP A C 1
ATOM 735 O O . TRP A 1 102 ? -3.052 -6.058 -10.166 1.00 97.56 102 TRP A O 1
ATOM 745 N N . THR A 1 103 ? -1.298 -7.460 -10.218 1.00 98.19 103 THR A N 1
ATOM 746 C CA . THR A 1 103 ? -2.069 -8.677 -10.498 1.00 98.19 103 THR A CA 1
ATOM 747 C C . THR A 1 103 ? -1.635 -9.768 -9.536 1.00 98.19 103 THR A C 1
ATOM 749 O O . THR A 1 103 ? -0.440 -10.031 -9.405 1.00 98.19 103 THR A O 1
ATOM 752 N N . ARG A 1 104 ? -2.598 -10.374 -8.838 1.00 97.69 104 ARG A N 1
ATOM 753 C CA . ARG A 1 104 ? -2.326 -11.495 -7.935 1.00 97.69 104 ARG A CA 1
ATOM 754 C C . ARG A 1 104 ? -1.829 -12.696 -8.738 1.00 97.69 104 ARG A C 1
ATOM 756 O O . ARG A 1 104 ? -2.415 -13.003 -9.777 1.00 97.69 104 ARG A O 1
ATOM 763 N N . LEU A 1 105 ? -0.766 -13.330 -8.251 1.00 95.94 105 LEU A N 1
ATOM 764 C CA . LEU A 1 105 ? -0.222 -14.579 -8.784 1.00 95.94 105 LEU A CA 1
ATOM 765 C C . LEU A 1 105 ? -1.111 -15.778 -8.427 1.00 95.94 105 LEU A C 1
ATOM 767 O O . LEU A 1 105 ? -1.792 -15.731 -7.370 1.00 95.94 105 LEU A O 1
#

InterPro domains:
  IPR059835 Rv1352-like, extracellular domain [PF27111] (34-103)

Mean predicted aligned error: 3.98 Å

Secondary structure (DSSP, 8-state):
----TT-S----SS------GGGG--SS-BSEEEEEEEEBTTTB--EEEEE---TT---EEEEES-SS--GGGEEEEEESS-SEEEE-TT-SEEEEEEEEEEEE-

Radius of gyration: 14.26 Å; Cα contacts (8 Å, |Δi|>4): 199; chains: 1; bounding box: 32×36×38 Å

Sequence (105 aa):
MTISAGDAGFHSTGCGTWNEVRSTYPGSPSSTFSDGAFVVSRHIVAGTYHASGLAGEACYWQRLSGFNGEFSDIIANDFDGSLVVTIAASDAGFSSVGCGRWTRL

Nearest PDB structures (foldseek):
  7d5r-assembly1_B  TM=6.231E-01  e=6.471E+00  Homo sapiens
  3lm8-assembly1_A  TM=3.941E-01  e=3.374E+00  Bacillus subtilis
  5cw0-assembly1_A  TM=3.496E-01  e=2.510E+00  Panicum mosaic satellite virus

pLDDT: mean 93.28, std 6.33, range [71.69, 98.69]